Protein AF-A0A354JVR5-F1 (afdb_monomer)

Radius of gyration: 15.22 Å; Cα contacts (8 Å, |Δi|>4): 172; chains: 1; bounding box: 40×37×37 Å

pLDDT: mean 89.62, std 8.18, range [59.44, 98.56]

Secondary structure (DSSP, 8-state):
-PPPHHHHHHHHHHHHHT-HHHHHHHHS-TT--HHHHHHHHHHHHHHHHHHHHTT---HHHHHHHHHHHHHHHT--HHHHHHHHHHHHHHHHHHTT---HHHHHHSPP---HHHHHHTT-TT--GGG--HHHHHHHHHHHHTTSSSGGGTTHHHHHHHHHHTT--

Mean predicted aligned error: 4.56 Å

Structure (mmCIF, N/CA/C/O backbone):
data_AF-A0A354JVR5-F1
#
_entry.id   AF-A0A354JVR5-F1
#
loop_
_atom_site.group_PDB
_atom_site.id
_atom_site.type_symbol
_atom_site.label_atom_id
_atom_site.label_alt_id
_atom_site.label_comp_id
_atom_site.label_asym_id
_atom_site.label_entity_id
_atom_site.label_seq_id
_atom_site.pdbx_PDB_ins_code
_atom_site.Cartn_x
_atom_site.Cartn_y
_atom_site.Cartn_z
_atom_site.occupancy
_atom_site.B_iso_or_equiv
_atom_site.auth_seq_id
_atom_site.auth_comp_id
_atom_site.auth_asym_id
_atom_site.auth_atom_id
_atom_site.pdbx_PDB_model_num
ATOM 1 N N . MET A 1 1 ? -0.423 11.308 15.524 1.00 59.44 1 MET A N 1
ATOM 2 C CA . MET A 1 1 ? 0.012 10.229 16.427 1.00 59.44 1 MET A CA 1
ATOM 3 C C . MET A 1 1 ? 1.184 9.514 15.774 1.00 59.44 1 MET A C 1
ATOM 5 O O . MET A 1 1 ? 1.149 9.302 14.570 1.00 59.44 1 MET A O 1
ATOM 9 N N . THR A 1 2 ? 2.240 9.219 16.529 1.00 78.50 2 THR A N 1
ATOM 10 C CA . THR A 1 2 ? 3.407 8.468 16.035 1.00 78.50 2 THR A CA 1
ATOM 11 C C . THR A 1 2 ? 3.177 6.985 16.300 1.00 78.50 2 THR A C 1
ATOM 13 O O . THR A 1 2 ? 2.713 6.646 17.388 1.00 78.50 2 THR A O 1
ATOM 16 N N . LEU A 1 3 ? 3.512 6.102 15.353 1.00 84.75 3 LEU A N 1
ATOM 17 C CA . LEU A 1 3 ? 3.427 4.656 15.584 1.00 84.75 3 LEU A CA 1
ATOM 18 C C . LEU A 1 3 ? 4.299 4.262 16.784 1.00 84.75 3 LEU A C 1
ATOM 20 O O . LEU A 1 3 ? 5.463 4.670 16.888 1.00 84.75 3 LEU A O 1
ATOM 24 N N . THR A 1 4 ? 3.751 3.432 17.668 1.00 90.00 4 THR A N 1
ATOM 25 C CA . THR A 1 4 ? 4.500 2.841 18.783 1.00 90.00 4 THR A CA 1
ATOM 26 C C . THR A 1 4 ? 5.615 1.928 18.268 1.00 90.00 4 THR A C 1
ATOM 28 O O . THR A 1 4 ? 5.583 1.452 17.130 1.00 90.00 4 THR A O 1
ATOM 31 N N . ILE A 1 5 ? 6.605 1.632 19.115 1.00 89.75 5 ILE A N 1
ATOM 32 C CA . ILE A 1 5 ? 7.691 0.711 18.748 1.00 89.75 5 ILE A CA 1
ATOM 33 C C . ILE A 1 5 ? 7.160 -0.680 18.372 1.00 89.75 5 ILE A C 1
ATOM 35 O O . ILE A 1 5 ? 7.620 -1.265 17.397 1.00 89.75 5 ILE A O 1
ATOM 39 N N . HIS A 1 6 ? 6.132 -1.166 19.072 1.00 91.75 6 HIS A N 1
ATOM 40 C CA . HIS A 1 6 ? 5.501 -2.456 18.796 1.00 91.75 6 HIS A CA 1
ATOM 41 C C . HIS A 1 6 ? 4.792 -2.461 17.438 1.00 91.75 6 HIS A C 1
ATOM 43 O O . HIS A 1 6 ? 5.009 -3.376 16.647 1.00 91.75 6 HIS A O 1
ATOM 49 N N . GLN A 1 7 ? 4.027 -1.410 17.117 1.00 88.69 7 GLN A N 1
ATOM 50 C CA . GLN A 1 7 ? 3.403 -1.270 15.796 1.00 88.69 7 GLN A CA 1
ATOM 51 C C . GLN A 1 7 ? 4.456 -1.222 14.685 1.00 88.69 7 GLN A C 1
ATOM 53 O O . GLN A 1 7 ? 4.323 -1.916 13.681 1.00 88.69 7 GLN A O 1
ATOM 58 N N . LYS A 1 8 ? 5.547 -0.468 14.881 1.00 90.12 8 LYS A N 1
ATOM 59 C CA . LYS A 1 8 ? 6.654 -0.422 13.915 1.00 90.12 8 LYS A CA 1
ATOM 60 C C . LYS A 1 8 ? 7.291 -1.793 13.705 1.00 90.12 8 LYS A C 1
ATOM 62 O O . LYS A 1 8 ? 7.576 -2.146 12.565 1.00 90.12 8 LYS A O 1
ATOM 67 N N . SER A 1 9 ? 7.489 -2.564 14.772 1.00 90.25 9 SER A N 1
ATOM 68 C CA . SER A 1 9 ? 8.021 -3.926 14.689 1.00 90.25 9 SER A CA 1
ATOM 69 C C . SER A 1 9 ? 7.089 -4.857 13.913 1.00 90.25 9 SER A C 1
ATOM 71 O O . SER A 1 9 ? 7.549 -5.534 12.996 1.00 90.25 9 SER A O 1
ATOM 73 N N . VAL A 1 10 ? 5.782 -4.841 14.202 1.00 91.12 10 VAL A N 1
ATOM 74 C CA . VAL A 1 10 ? 4.781 -5.638 13.467 1.00 91.12 10 VAL A CA 1
ATOM 75 C C . VAL A 1 10 ? 4.759 -5.250 11.990 1.00 91.12 10 VAL A C 1
ATOM 77 O O . VAL A 1 10 ? 4.869 -6.109 11.116 1.00 91.12 10 VAL A O 1
ATOM 80 N N . TYR A 1 11 ? 4.709 -3.954 11.686 1.00 92.62 11 TYR A N 1
ATOM 81 C CA . TYR A 1 11 ? 4.739 -3.485 10.303 1.00 92.62 11 TYR A CA 1
ATOM 82 C C . TYR A 1 11 ? 6.039 -3.835 9.597 1.00 92.62 11 TYR A C 1
ATOM 84 O O . TYR A 1 11 ? 6.014 -4.108 8.405 1.00 92.62 11 TYR A O 1
ATOM 92 N N . LEU A 1 12 ? 7.178 -3.846 10.293 1.00 90.44 12 LEU A N 1
ATOM 93 C CA . LEU A 1 12 ? 8.452 -4.246 9.703 1.00 90.44 12 LEU A CA 1
ATOM 94 C C . LEU A 1 12 ? 8.456 -5.734 9.341 1.00 90.44 12 LEU A C 1
ATOM 96 O O . LEU A 1 12 ? 8.990 -6.091 8.291 1.00 90.44 12 LEU A O 1
ATOM 100 N N . ILE A 1 13 ? 7.847 -6.584 10.173 1.00 88.88 13 ILE A N 1
ATOM 101 C CA . ILE A 1 13 ? 7.663 -8.012 9.886 1.00 88.88 13 ILE A CA 1
ATOM 102 C C . ILE A 1 13 ? 6.802 -8.179 8.628 1.00 88.88 13 ILE A C 1
ATOM 104 O O . ILE A 1 13 ? 7.262 -8.794 7.665 1.00 88.88 13 ILE A O 1
ATOM 108 N N . ILE A 1 14 ? 5.625 -7.544 8.587 1.00 89.00 14 ILE A N 1
ATOM 109 C CA . ILE A 1 14 ? 4.718 -7.560 7.424 1.00 89.00 14 ILE A CA 1
ATOM 110 C C . ILE A 1 14 ? 5.440 -7.044 6.174 1.00 89.00 14 ILE A C 1
ATOM 112 O O . ILE A 1 14 ? 5.460 -7.692 5.131 1.00 89.00 14 ILE A O 1
ATOM 116 N N . PHE A 1 15 ? 6.102 -5.892 6.287 1.00 87.81 15 PHE A N 1
ATOM 117 C CA . PHE A 1 15 ? 6.851 -5.270 5.203 1.00 87.81 15 PHE A CA 1
ATOM 118 C C . PHE A 1 15 ? 7.913 -6.213 4.628 1.00 87.81 15 PHE A C 1
ATOM 120 O O . PHE A 1 15 ? 8.035 -6.331 3.408 1.00 87.81 15 PHE A O 1
ATOM 127 N N . ASN A 1 16 ? 8.677 -6.899 5.482 1.00 85.19 16 ASN A N 1
ATOM 128 C CA . ASN A 1 16 ? 9.684 -7.859 5.038 1.00 85.19 16 ASN A CA 1
ATOM 129 C C . ASN A 1 16 ? 9.042 -9.089 4.370 1.00 85.19 16 ASN A C 1
ATOM 131 O O . ASN A 1 16 ? 9.571 -9.555 3.358 1.00 85.19 16 ASN A O 1
ATOM 135 N N . ALA A 1 17 ? 7.893 -9.557 4.873 1.00 81.06 17 ALA A N 1
ATOM 136 C CA . ALA A 1 17 ? 7.134 -10.661 4.284 1.00 81.06 17 ALA A CA 1
ATOM 137 C C . ALA A 1 17 ? 6.616 -10.338 2.870 1.00 81.06 17 ALA A C 1
ATOM 139 O O . ALA A 1 17 ? 6.583 -11.218 2.018 1.00 81.06 17 ALA A O 1
ATOM 140 N N . THR A 1 18 ? 6.336 -9.065 2.548 1.00 77.19 18 THR A N 1
ATOM 141 C CA . THR A 1 18 ? 5.918 -8.672 1.182 1.00 77.19 18 THR A CA 1
ATOM 142 C C . THR A 1 18 ? 6.978 -8.906 0.094 1.00 77.19 18 THR A C 1
ATOM 144 O O . THR A 1 18 ? 6.683 -8.753 -1.095 1.00 77.19 18 THR A O 1
ATOM 147 N N . MET A 1 19 ? 8.231 -9.196 0.479 1.00 74.06 19 MET A N 1
ATOM 148 C CA . MET A 1 19 ? 9.403 -9.372 -0.394 1.00 74.06 19 MET A CA 1
ATOM 149 C C . MET A 1 19 ? 9.713 -8.188 -1.331 1.00 74.06 19 MET A C 1
ATOM 151 O O . MET A 1 19 ? 10.616 -8.281 -2.172 1.00 74.06 19 MET A O 1
ATOM 155 N N . ILE A 1 20 ? 9.042 -7.039 -1.169 1.00 76.75 20 ILE A N 1
ATOM 156 C CA . ILE A 1 20 ? 9.159 -5.894 -2.082 1.00 76.75 20 ILE A CA 1
ATOM 157 C C . ILE A 1 20 ? 10.583 -5.332 -2.136 1.00 76.75 20 ILE A C 1
ATOM 159 O O . ILE A 1 20 ? 11.028 -4.842 -3.173 1.00 76.75 20 ILE A O 1
ATOM 163 N N . LEU A 1 21 ? 11.343 -5.485 -1.050 1.00 77.44 21 LEU A N 1
ATOM 164 C CA . LEU A 1 21 ? 12.731 -5.045 -0.947 1.00 77.44 21 LEU A CA 1
ATOM 165 C C . LEU A 1 21 ? 13.657 -5.677 -1.984 1.00 77.44 21 LEU A C 1
ATOM 167 O O . LEU A 1 21 ? 14.570 -5.003 -2.453 1.00 77.44 21 LEU A O 1
ATOM 171 N N . ARG A 1 22 ? 13.424 -6.938 -2.371 1.00 75.06 22 ARG A N 1
ATOM 172 C CA . ARG A 1 22 ? 14.237 -7.601 -3.405 1.00 75.06 22 ARG A CA 1
ATOM 173 C C . ARG A 1 22 ? 14.037 -6.953 -4.774 1.00 75.06 22 ARG A C 1
ATOM 175 O O . ARG A 1 22 ? 14.971 -6.888 -5.565 1.00 75.06 22 ARG A O 1
ATOM 182 N N . SER A 1 23 ? 12.820 -6.486 -5.042 1.00 76.88 23 SER A N 1
ATOM 183 C CA . SER A 1 23 ? 12.449 -5.814 -6.289 1.00 76.88 23 SER A CA 1
ATOM 184 C C . SER A 1 23 ? 12.909 -4.355 -6.289 1.00 76.88 23 SER A C 1
ATOM 186 O O . SER A 1 23 ? 13.546 -3.895 -7.231 1.00 76.88 23 SER A O 1
ATOM 188 N N . VAL A 1 24 ? 12.649 -3.638 -5.197 1.00 79.00 24 VAL A N 1
ATOM 189 C CA . VAL A 1 24 ? 13.014 -2.228 -5.041 1.00 79.00 24 VAL A CA 1
ATOM 190 C C . VAL A 1 24 ? 14.531 -2.048 -4.973 1.00 79.00 24 VAL A C 1
ATOM 192 O O . VAL A 1 24 ? 15.060 -1.175 -5.648 1.00 79.00 24 VAL A O 1
ATOM 195 N N . GLY A 1 25 ? 15.254 -2.901 -4.242 1.00 76.44 25 GLY A N 1
ATOM 196 C CA . GLY A 1 25 ? 16.710 -2.802 -4.104 1.00 76.44 25 GLY A CA 1
ATOM 197 C C . GLY A 1 25 ? 17.480 -2.888 -5.427 1.00 76.44 25 GLY A C 1
ATOM 198 O O . GLY A 1 25 ? 18.558 -2.318 -5.522 1.00 76.44 25 GLY A O 1
ATOM 199 N N . LYS A 1 26 ? 16.916 -3.534 -6.457 1.00 77.62 26 LYS A N 1
ATOM 200 C CA . LYS A 1 26 ? 17.507 -3.601 -7.806 1.00 77.62 26 LYS A CA 1
ATOM 201 C C . LYS A 1 26 ? 17.276 -2.340 -8.645 1.00 77.62 26 LYS A C 1
ATOM 203 O O . LYS A 1 26 ? 18.019 -2.109 -9.590 1.00 77.62 26 LYS A O 1
ATOM 208 N N . ASN A 1 27 ? 16.247 -1.557 -8.314 1.00 77.00 27 ASN A N 1
ATOM 209 C CA . ASN A 1 27 ? 15.748 -0.453 -9.142 1.00 77.00 27 ASN A CA 1
ATOM 210 C C . ASN A 1 27 ? 15.878 0.922 -8.471 1.00 77.00 27 ASN A C 1
ATOM 212 O O . ASN A 1 27 ? 15.537 1.931 -9.082 1.00 77.00 27 ASN A O 1
ATOM 216 N N . ILE A 1 28 ? 16.308 0.979 -7.208 1.00 80.44 28 ILE A N 1
ATOM 217 C CA . ILE A 1 28 ? 16.554 2.242 -6.514 1.00 80.44 28 ILE A CA 1
ATOM 218 C C . ILE A 1 28 ? 17.656 3.020 -7.253 1.00 80.44 28 ILE A C 1
ATOM 220 O O . ILE A 1 28 ? 18.679 2.456 -7.640 1.00 80.44 28 ILE A O 1
ATOM 224 N N . LYS A 1 29 ? 17.452 4.334 -7.425 1.00 76.75 29 LYS A N 1
ATOM 225 C CA . LYS A 1 29 ? 18.481 5.243 -7.954 1.00 76.75 29 LYS A CA 1
ATOM 226 C C . LYS A 1 29 ? 19.768 5.173 -7.119 1.00 76.75 29 LYS A C 1
ATOM 228 O O . LYS A 1 29 ? 19.702 5.098 -5.896 1.00 76.75 29 LYS A O 1
ATOM 233 N N . ALA A 1 30 ? 20.923 5.255 -7.781 1.00 70.50 30 ALA A N 1
ATOM 234 C CA . ALA A 1 30 ? 22.247 5.045 -7.181 1.00 70.50 30 ALA A CA 1
ATOM 235 C C . ALA A 1 30 ? 22.569 5.938 -5.960 1.00 70.50 30 ALA A C 1
ATOM 237 O O . ALA A 1 30 ? 23.417 5.579 -5.151 1.00 70.50 30 ALA A O 1
ATOM 238 N N . ASP A 1 31 ? 21.886 7.077 -5.807 1.00 79.06 31 ASP A N 1
ATOM 239 C CA . ASP A 1 31 ? 22.041 8.029 -4.700 1.00 79.06 31 ASP A CA 1
ATOM 240 C C . ASP A 1 31 ? 21.227 7.677 -3.440 1.00 79.06 31 ASP A C 1
ATOM 242 O O . ASP A 1 31 ? 21.288 8.395 -2.442 1.00 79.06 31 ASP A O 1
ATOM 246 N N . LYS A 1 32 ? 20.425 6.609 -3.466 1.00 85.00 32 LYS A N 1
ATOM 247 C CA . LYS A 1 32 ? 19.487 6.260 -2.390 1.00 85.00 32 LYS A CA 1
ATOM 248 C C . LYS A 1 32 ? 19.747 4.856 -1.877 1.00 85.00 32 LYS A C 1
ATOM 250 O O . LYS A 1 32 ? 20.115 3.955 -2.623 1.00 85.00 32 LYS A O 1
ATOM 255 N N . SER A 1 33 ? 19.471 4.640 -0.595 1.00 87.56 33 SER A N 1
ATOM 256 C CA . SER A 1 33 ? 19.572 3.315 0.009 1.00 87.56 33 SER A CA 1
ATOM 257 C C . SER A 1 33 ? 18.204 2.669 0.241 1.00 87.56 33 SER A C 1
ATOM 259 O O . SER A 1 33 ? 17.172 3.328 0.400 1.00 87.56 33 SER A O 1
ATOM 261 N N . VAL A 1 34 ? 18.203 1.339 0.365 1.00 87.25 34 VAL A N 1
ATOM 262 C CA . VAL A 1 34 ? 17.041 0.579 0.856 1.00 87.25 34 VAL A CA 1
ATOM 263 C C . VAL A 1 34 ? 16.619 1.050 2.256 1.00 87.25 34 VAL A C 1
ATOM 265 O O . VAL A 1 34 ? 15.431 1.046 2.579 1.00 87.25 34 VAL A O 1
ATOM 268 N N . LYS A 1 35 ? 17.573 1.486 3.089 1.00 90.12 35 LYS A N 1
ATOM 269 C CA . LYS A 1 35 ? 17.288 2.062 4.409 1.00 90.12 35 LYS A CA 1
ATOM 270 C C . LYS A 1 35 ? 16.459 3.342 4.275 1.00 90.12 35 LYS A C 1
ATOM 272 O O . LYS A 1 35 ? 15.453 3.472 4.967 1.00 90.12 35 LYS A O 1
ATOM 277 N N . ASP A 1 36 ? 16.817 4.235 3.355 1.00 92.19 36 ASP A N 1
ATOM 278 C CA . ASP A 1 36 ? 16.072 5.479 3.118 1.00 92.19 36 ASP A CA 1
ATOM 279 C C . ASP A 1 36 ? 14.663 5.205 2.599 1.00 92.19 36 ASP A C 1
ATOM 281 O O . ASP A 1 36 ? 13.710 5.877 3.005 1.00 92.19 36 ASP A O 1
ATOM 285 N N . PHE A 1 37 ? 14.520 4.186 1.746 1.00 91.94 37 PHE A N 1
ATOM 286 C CA . PHE A 1 37 ? 13.217 3.712 1.290 1.00 91.94 37 PHE A CA 1
ATOM 287 C C . PHE A 1 37 ? 12.346 3.263 2.461 1.00 91.94 37 PHE A C 1
ATOM 289 O O . PHE A 1 37 ? 11.244 3.782 2.623 1.00 91.94 37 PHE A O 1
ATOM 296 N N . LYS A 1 38 ? 12.861 2.387 3.337 1.00 91.81 38 LYS A N 1
ATOM 297 C CA . LYS A 1 38 ? 12.143 1.951 4.547 1.00 91.81 38 LYS A CA 1
ATOM 298 C C . LYS A 1 38 ? 11.738 3.137 5.416 1.00 91.81 38 LYS A C 1
ATOM 300 O O . LYS A 1 38 ? 10.573 3.259 5.774 1.00 91.81 38 LYS A O 1
ATOM 305 N N . VAL A 1 39 ? 12.671 4.041 5.715 1.00 93.50 39 VAL A N 1
ATOM 306 C CA . VAL A 1 39 ? 12.389 5.224 6.543 1.00 93.50 39 VAL A CA 1
ATOM 307 C C . VAL A 1 39 ? 11.276 6.072 5.929 1.00 93.50 39 VAL A C 1
ATOM 309 O O 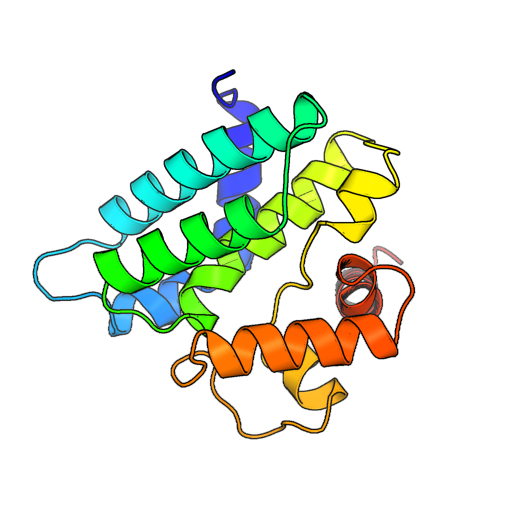. VAL A 1 39 ? 10.385 6.521 6.647 1.00 93.50 39 VAL A O 1
ATOM 312 N N . LYS A 1 40 ? 11.291 6.294 4.610 1.00 95.56 40 LYS A N 1
ATOM 313 C CA . LYS A 1 40 ? 10.241 7.074 3.948 1.00 95.56 40 LYS A CA 1
ATOM 314 C C . LYS A 1 40 ? 8.903 6.336 3.929 1.00 95.56 40 LYS A C 1
ATOM 316 O O . LYS A 1 40 ? 7.904 6.973 4.230 1.00 95.56 40 LYS A O 1
ATOM 321 N N . VAL A 1 41 ? 8.880 5.032 3.644 1.00 94.75 41 VAL A N 1
ATOM 322 C CA . VAL A 1 41 ? 7.655 4.217 3.711 1.00 94.75 41 VAL A CA 1
ATOM 323 C C . VAL A 1 41 ? 7.021 4.319 5.096 1.00 94.75 41 VAL A C 1
ATOM 325 O O . VAL A 1 41 ? 5.842 4.627 5.199 1.00 94.75 41 VAL A O 1
ATOM 328 N N . PHE A 1 42 ? 7.800 4.150 6.166 1.00 95.19 42 PHE A N 1
ATOM 329 C CA . PHE A 1 42 ? 7.274 4.235 7.531 1.00 95.19 42 PHE A CA 1
ATOM 330 C C . PHE A 1 42 ? 6.751 5.629 7.887 1.00 95.19 42 PHE A C 1
ATOM 332 O O . PHE A 1 42 ? 5.743 5.728 8.574 1.00 95.19 42 PHE A O 1
ATOM 339 N N . LYS A 1 43 ? 7.376 6.701 7.384 1.00 96.19 43 LYS A N 1
ATOM 340 C CA . LYS A 1 43 ? 6.850 8.068 7.547 1.00 96.19 43 LYS A CA 1
ATOM 341 C C . LYS A 1 43 ? 5.509 8.267 6.835 1.00 96.19 43 LYS A C 1
ATOM 343 O O . LYS A 1 43 ? 4.622 8.907 7.388 1.00 96.19 43 LYS A O 1
ATOM 348 N N . GLU A 1 44 ? 5.359 7.733 5.621 1.00 97.31 44 GLU A N 1
ATOM 349 C CA . GLU A 1 44 ? 4.071 7.767 4.914 1.00 97.31 44 GLU A CA 1
ATOM 350 C C . GLU A 1 44 ? 3.010 6.963 5.669 1.00 97.31 44 GLU A C 1
ATOM 352 O O . GLU A 1 44 ? 1.904 7.451 5.875 1.00 97.31 44 GLU A O 1
ATOM 357 N N . LEU A 1 45 ? 3.363 5.770 6.152 1.00 96.38 45 LEU A N 1
ATOM 358 C CA . LEU A 1 45 ? 2.456 4.922 6.921 1.00 96.38 45 LEU A CA 1
ATOM 359 C C . LEU A 1 45 ? 2.017 5.581 8.225 1.00 96.38 45 LEU A C 1
ATOM 361 O O . LEU A 1 45 ? 0.828 5.583 8.487 1.00 96.38 45 LEU A O 1
ATOM 365 N N . GLU A 1 46 ? 2.918 6.203 8.992 1.00 95.75 46 GLU A N 1
ATOM 366 C CA . GLU A 1 46 ? 2.550 6.961 10.202 1.00 95.75 46 GLU A CA 1
ATOM 367 C C . GLU A 1 46 ? 1.481 8.025 9.912 1.00 95.75 46 GLU A C 1
ATOM 369 O O . GLU A 1 46 ? 0.528 8.185 10.674 1.00 95.75 46 GLU A O 1
ATOM 374 N N . ASN A 1 47 ? 1.618 8.745 8.796 1.00 96.81 47 ASN A N 1
ATOM 375 C CA . ASN A 1 47 ? 0.637 9.741 8.379 1.00 96.81 47 ASN A CA 1
ATOM 376 C C . ASN A 1 47 ? -0.695 9.092 7.971 1.00 96.81 47 ASN A C 1
ATOM 378 O O . ASN A 1 47 ? -1.756 9.539 8.404 1.00 96.81 47 ASN A O 1
ATOM 382 N N . LEU A 1 48 ?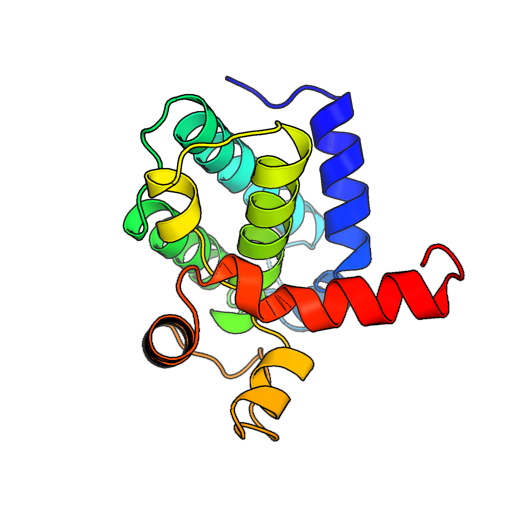 -0.649 8.039 7.152 1.00 97.69 48 LEU A N 1
ATOM 383 C CA . LEU A 1 48 ? -1.841 7.365 6.636 1.00 97.69 48 LEU A CA 1
ATOM 384 C C . LEU A 1 48 ? -2.615 6.633 7.736 1.00 97.69 48 LEU A C 1
ATOM 386 O O . LEU A 1 48 ? -3.833 6.771 7.803 1.00 97.69 48 LEU A O 1
ATOM 390 N N . THR A 1 49 ? -1.939 5.916 8.635 1.00 96.19 49 THR A N 1
ATOM 391 C CA . THR A 1 49 ? -2.590 5.217 9.751 1.00 96.19 49 THR A CA 1
ATOM 392 C C . THR A 1 49 ? -3.178 6.210 10.739 1.00 96.19 49 THR A C 1
ATOM 394 O O . THR A 1 49 ? -4.312 6.037 11.152 1.00 96.19 49 THR A O 1
ATOM 397 N N . ASN A 1 50 ? -2.499 7.327 11.028 1.00 95.12 50 ASN A N 1
ATOM 398 C CA . ASN A 1 50 ? -3.088 8.379 11.856 1.00 95.12 50 ASN A CA 1
ATOM 399 C C . ASN A 1 50 ? -4.364 8.971 11.230 1.00 95.12 50 ASN A C 1
ATOM 401 O O . ASN A 1 50 ? -5.313 9.296 11.942 1.00 95.12 50 ASN A O 1
ATOM 405 N N . LYS A 1 51 ? -4.403 9.139 9.903 1.00 96.31 51 LYS A N 1
ATOM 406 C CA . LYS A 1 51 ? -5.625 9.568 9.209 1.00 96.31 51 LYS A CA 1
ATOM 407 C C . LYS A 1 51 ? -6.704 8.490 9.246 1.00 96.31 51 LYS A C 1
ATOM 409 O O . LYS A 1 51 ? -7.864 8.834 9.431 1.00 96.31 51 LYS A O 1
ATOM 414 N N . MET A 1 52 ? -6.327 7.218 9.130 1.00 95.94 52 MET A N 1
ATOM 415 C CA . MET A 1 52 ? -7.248 6.090 9.278 1.00 95.94 52 MET A CA 1
ATOM 416 C C . MET A 1 52 ? -7.884 6.075 10.671 1.00 95.94 52 MET A C 1
ATOM 418 O O . MET A 1 52 ? -9.103 6.082 10.786 1.00 95.94 52 MET A O 1
ATOM 422 N N . ASP A 1 53 ? -7.060 6.158 11.715 1.00 92.88 53 ASP A N 1
ATOM 423 C CA . ASP A 1 53 ? -7.473 6.116 13.123 1.00 92.88 53 ASP A CA 1
ATOM 424 C C . ASP A 1 53 ? -8.343 7.320 13.519 1.00 92.88 53 ASP A C 1
ATOM 426 O O . ASP A 1 53 ? -9.065 7.276 14.510 1.00 92.88 53 ASP A O 1
ATOM 430 N N . THR A 1 54 ? -8.275 8.412 12.752 1.00 93.50 54 THR A N 1
ATOM 431 C CA . THR A 1 54 ? -9.075 9.626 12.971 1.00 93.50 54 THR A CA 1
ATOM 432 C C . THR A 1 54 ? -10.245 9.773 11.996 1.00 93.50 54 THR A C 1
ATOM 434 O O . THR A 1 54 ? -10.882 10.825 11.998 1.00 93.50 54 THR A O 1
ATOM 437 N N . GLY A 1 55 ? -10.526 8.761 11.163 1.00 93.12 55 GLY A N 1
ATOM 438 C CA . GLY A 1 55 ? -11.634 8.775 10.196 1.00 93.12 55 GLY A CA 1
ATOM 439 C C . GLY A 1 55 ? -11.460 9.778 9.046 1.00 93.12 55 GLY A C 1
ATOM 440 O O . GLY A 1 55 ? -12.433 10.223 8.451 1.00 93.12 55 GLY A O 1
ATOM 441 N N . LYS A 1 56 ? -10.222 10.202 8.764 1.00 96.00 56 LYS A N 1
ATOM 442 C CA . LYS A 1 56 ? -9.875 11.257 7.788 1.00 96.00 56 LYS A CA 1
ATOM 443 C C . LYS A 1 56 ? -9.059 10.746 6.602 1.00 96.00 56 LYS A C 1
ATOM 445 O O . LYS A 1 56 ? -8.499 11.549 5.855 1.00 96.00 56 LYS A O 1
ATOM 450 N N . LEU A 1 57 ? -8.893 9.433 6.475 1.00 97.56 57 LEU A N 1
ATOM 451 C CA . LEU A 1 57 ? -8.168 8.848 5.353 1.00 97.56 57 LEU A CA 1
ATOM 452 C C . LEU A 1 57 ? -9.014 8.974 4.085 1.00 97.56 57 LEU A C 1
ATOM 454 O O . LEU A 1 57 ? -10.170 8.575 4.087 1.00 97.56 57 LEU A O 1
ATOM 458 N N . THR A 1 58 ? -8.416 9.483 3.010 1.00 97.94 58 THR A N 1
ATOM 459 C CA . THR A 1 58 ? -9.037 9.527 1.678 1.00 97.94 58 THR A CA 1
ATOM 460 C C . THR A 1 58 ? -8.189 8.781 0.648 1.00 97.94 58 THR A C 1
ATOM 462 O O . THR A 1 58 ? -6.992 8.549 0.858 1.00 97.94 58 THR A O 1
ATOM 465 N N . GLU A 1 59 ? -8.785 8.439 -0.494 1.00 97.56 59 GLU A N 1
ATOM 466 C CA . GLU A 1 59 ? -8.097 7.775 -1.608 1.00 97.56 59 GLU A CA 1
ATOM 467 C C . GLU A 1 59 ? -6.941 8.635 -2.148 1.00 97.56 59 GLU A C 1
ATOM 469 O O . GLU A 1 59 ? -5.838 8.134 -2.382 1.00 97.56 59 GLU A O 1
ATOM 474 N N . GLU A 1 60 ? -7.112 9.959 -2.219 1.00 98.38 60 GLU A N 1
ATOM 475 C CA . GLU A 1 60 ? -6.053 10.881 -2.647 1.00 98.38 60 GLU A CA 1
ATOM 476 C C . GLU A 1 60 ? -4.845 10.833 -1.713 1.00 98.38 60 GLU A C 1
ATOM 478 O O . GLU A 1 60 ? -3.713 11.023 -2.156 1.00 98.38 60 GLU A O 1
ATOM 483 N N . ASN A 1 61 ? -5.053 10.570 -0.418 1.00 98.50 61 ASN A N 1
ATOM 484 C CA . ASN A 1 61 ? -3.944 10.436 0.521 1.00 98.50 61 ASN A CA 1
ATOM 485 C C . ASN A 1 61 ? -3.090 9.212 0.193 1.00 98.50 61 ASN A C 1
ATOM 487 O O . ASN A 1 61 ? -1.865 9.318 0.175 1.00 98.50 61 ASN A O 1
ATOM 491 N N . ILE A 1 62 ? -3.733 8.079 -0.098 1.00 98.56 62 ILE A N 1
ATOM 492 C CA . I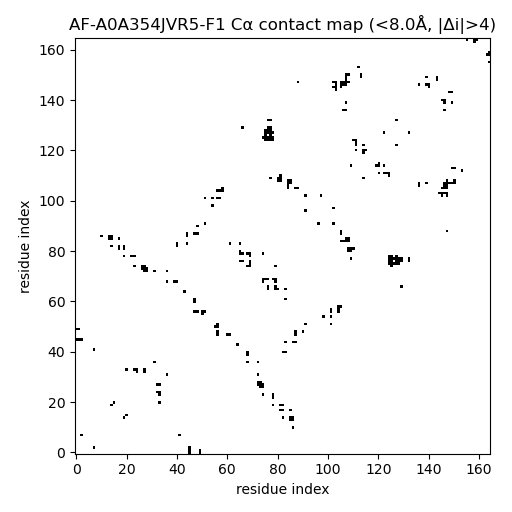LE A 1 62 ? -3.056 6.837 -0.479 1.00 98.56 62 ILE A CA 1
ATOM 493 C C . ILE A 1 62 ? -2.300 7.053 -1.794 1.00 98.56 62 ILE A C 1
ATOM 495 O O . ILE A 1 62 ? -1.094 6.810 -1.861 1.00 98.56 62 ILE A O 1
ATOM 499 N N . ILE A 1 63 ? -2.978 7.586 -2.816 1.00 98.56 63 ILE A N 1
ATOM 500 C CA . ILE A 1 63 ? -2.392 7.850 -4.138 1.00 98.56 63 ILE A CA 1
ATOM 501 C C . ILE A 1 63 ? -1.181 8.780 -4.024 1.00 98.56 63 ILE A C 1
ATOM 503 O O . ILE A 1 63 ? -0.126 8.480 -4.587 1.00 98.56 63 ILE A O 1
ATOM 507 N N . TYR A 1 64 ? -1.302 9.873 -3.267 1.00 98.50 64 TYR A N 1
ATOM 508 C CA . TYR A 1 64 ? -0.214 10.827 -3.058 1.00 98.50 64 TYR A CA 1
ATOM 509 C C . TYR A 1 64 ? 1.001 10.177 -2.388 1.00 98.50 64 TYR A C 1
ATOM 511 O O . TYR A 1 64 ? 2.133 10.389 -2.824 1.00 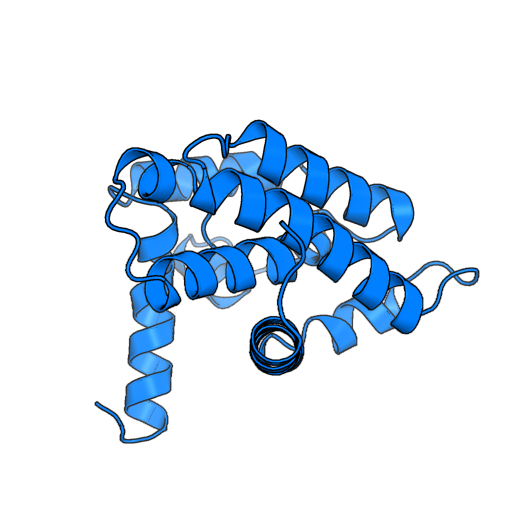98.50 64 TYR A O 1
ATOM 519 N N . SER A 1 65 ? 0.797 9.363 -1.349 1.00 98.50 65 SER A N 1
ATOM 520 C CA . SER A 1 65 ? 1.898 8.675 -0.666 1.00 98.50 65 SER A CA 1
ATOM 521 C C . SER A 1 65 ? 2.621 7.692 -1.591 1.00 98.50 65 SER A C 1
ATOM 523 O O . SER A 1 65 ? 3.855 7.631 -1.588 1.00 98.50 65 SER A O 1
ATOM 525 N N . ILE A 1 66 ? 1.881 6.968 -2.436 1.00 98.44 66 ILE A N 1
ATOM 526 C CA . ILE A 1 66 ? 2.461 6.058 -3.431 1.00 98.44 66 ILE A CA 1
ATOM 527 C C . ILE A 1 66 ? 3.253 6.839 -4.487 1.00 98.44 66 ILE A C 1
ATOM 529 O O . ILE A 1 66 ? 4.394 6.486 -4.791 1.00 98.44 66 ILE A O 1
ATOM 533 N N . GLU A 1 67 ? 2.688 7.927 -5.008 1.00 98.31 67 GLU A N 1
ATOM 534 C CA . GLU A 1 67 ? 3.342 8.806 -5.980 1.00 98.31 67 GLU A CA 1
ATOM 535 C C . GLU A 1 67 ? 4.614 9.442 -5.402 1.00 98.31 67 GLU A C 1
ATOM 537 O O . GLU A 1 67 ? 5.659 9.458 -6.054 1.00 98.31 67 GLU A O 1
ATOM 542 N N . SER A 1 68 ? 4.567 9.886 -4.142 1.00 97.44 68 SER A N 1
ATOM 543 C CA . SER A 1 68 ? 5.718 10.428 -3.414 1.00 97.44 68 SER A CA 1
ATOM 544 C C . SER A 1 68 ? 6.860 9.414 -3.334 1.00 97.44 68 SER A C 1
ATOM 546 O O . SER A 1 68 ? 8.015 9.756 -3.598 1.00 97.44 68 SER A O 1
ATOM 548 N N . LEU A 1 69 ? 6.553 8.152 -3.013 1.00 96.06 69 LEU A N 1
ATOM 549 C CA . LEU A 1 69 ? 7.533 7.065 -2.986 1.00 96.06 69 LEU A CA 1
ATOM 550 C C . LEU A 1 69 ? 8.080 6.754 -4.383 1.00 96.06 69 LEU A C 1
ATOM 552 O O . LEU A 1 69 ? 9.298 6.680 -4.559 1.00 96.06 69 LEU A O 1
ATOM 556 N N . SER A 1 70 ? 7.199 6.607 -5.372 1.00 95.69 70 SER A N 1
ATOM 557 C CA . SER A 1 70 ? 7.569 6.314 -6.759 1.00 95.69 70 SER A CA 1
ATOM 558 C C . SER A 1 70 ? 8.527 7.375 -7.308 1.00 95.69 70 SER A C 1
ATOM 560 O O . SER A 1 70 ? 9.658 7.051 -7.685 1.00 95.69 70 SER A O 1
ATOM 562 N N . ASN A 1 71 ? 8.149 8.652 -7.218 1.00 95.50 71 ASN A N 1
ATOM 563 C CA . ASN A 1 71 ? 8.952 9.773 -7.700 1.00 95.50 71 ASN A CA 1
ATOM 564 C C . ASN A 1 71 ? 10.271 9.900 -6.933 1.00 95.50 71 ASN A C 1
ATOM 566 O O . ASN A 1 71 ? 11.339 10.066 -7.534 1.00 95.50 71 ASN A O 1
ATOM 570 N N . LYS A 1 72 ? 10.225 9.783 -5.597 1.00 94.69 72 LYS A N 1
ATOM 571 C CA . LYS A 1 72 ? 11.418 9.950 -4.764 1.00 94.69 72 LYS A CA 1
ATOM 572 C C . LYS A 1 72 ? 12.460 8.879 -5.039 1.00 94.69 72 LYS A C 1
ATOM 574 O O . LYS A 1 72 ? 13.638 9.221 -5.029 1.00 94.69 72 LYS A O 1
ATOM 579 N N . PHE A 1 73 ? 12.068 7.626 -5.262 1.00 93.69 73 PHE A N 1
ATOM 580 C CA . PHE A 1 73 ? 13.010 6.509 -5.405 1.00 93.69 73 PHE A CA 1
ATOM 581 C C . PHE A 1 73 ? 13.239 6.054 -6.848 1.00 93.69 73 PHE A C 1
ATOM 583 O O . PHE A 1 73 ? 14.131 5.240 -7.073 1.00 93.69 73 PHE A O 1
ATOM 590 N N . GLY A 1 74 ? 12.511 6.615 -7.820 1.00 92.44 74 GLY A N 1
ATOM 591 C CA . GLY A 1 74 ? 12.630 6.231 -9.228 1.00 92.44 74 GLY A CA 1
ATOM 592 C C . GLY A 1 74 ? 12.101 4.827 -9.510 1.00 92.44 74 GLY A C 1
ATOM 593 O O . GLY A 1 74 ? 12.581 4.168 -10.424 1.00 92.44 74 GLY A O 1
ATOM 594 N N . ILE A 1 75 ? 11.146 4.362 -8.706 1.00 93.38 75 ILE A N 1
ATOM 595 C CA . ILE A 1 75 ? 10.514 3.051 -8.856 1.00 93.38 75 ILE A CA 1
ATOM 596 C C . ILE A 1 75 ? 9.119 3.212 -9.449 1.00 93.38 75 ILE A C 1
ATOM 598 O O . ILE A 1 75 ? 8.493 4.261 -9.314 1.00 93.38 75 ILE A O 1
ATOM 602 N N . SER A 1 76 ? 8.615 2.160 -10.082 1.00 95.44 76 SER A N 1
ATOM 603 C CA . SER A 1 76 ? 7.251 2.144 -10.625 1.00 95.44 76 SER A CA 1
ATOM 604 C C . SER A 1 76 ? 6.175 2.341 -9.549 1.00 95.44 76 SER A C 1
ATOM 606 O O . SER A 1 76 ? 6.377 2.023 -8.371 1.00 95.44 76 SER A O 1
ATOM 608 N N . PHE A 1 77 ? 4.992 2.786 -9.975 1.00 97.06 77 PHE A N 1
ATOM 609 C CA . PHE A 1 77 ? 3.829 2.925 -9.098 1.00 97.06 77 PHE A CA 1
ATOM 610 C C . PHE A 1 77 ? 3.415 1.565 -8.510 1.00 97.06 77 PHE A C 1
ATOM 612 O O . PHE A 1 77 ? 3.134 1.456 -7.318 1.00 97.06 77 PHE A O 1
ATOM 619 N N . GLY A 1 78 ? 3.485 0.498 -9.318 1.00 95.00 78 GLY A N 1
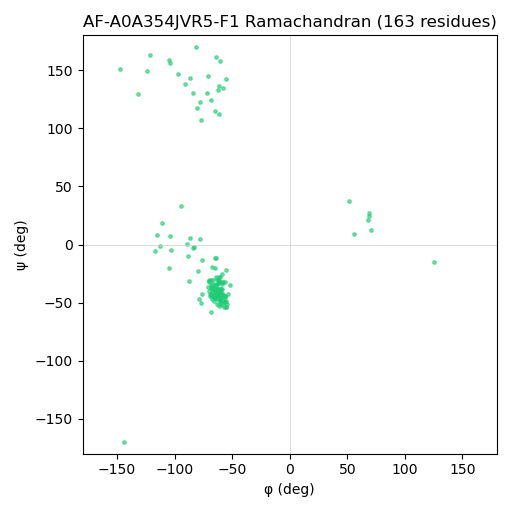ATOM 620 C CA . GLY A 1 78 ? 3.213 -0.876 -8.878 1.00 95.00 78 GLY A CA 1
ATOM 621 C C . GLY A 1 78 ? 4.158 -1.388 -7.788 1.00 95.00 78 GLY A C 1
ATOM 622 O O . GLY A 1 78 ? 3.732 -2.147 -6.918 1.00 95.00 78 GLY A O 1
ATOM 623 N N . GLN A 1 79 ? 5.424 -0.959 -7.788 1.00 93.75 79 GLN A N 1
ATOM 624 C CA . GLN A 1 79 ? 6.356 -1.276 -6.701 1.00 93.75 79 GLN A CA 1
ATOM 625 C C . GLN A 1 79 ? 6.085 -0.438 -5.447 1.00 93.75 79 GLN A C 1
ATOM 627 O O . GLN A 1 79 ? 6.126 -0.968 -4.338 1.00 93.75 79 GLN A O 1
ATOM 632 N N . ALA A 1 80 ? 5.812 0.857 -5.615 1.00 95.75 80 ALA A N 1
ATOM 633 C CA . ALA A 1 80 ? 5.583 1.778 -4.506 1.00 95.75 80 ALA A CA 1
ATOM 634 C C . ALA A 1 80 ? 4.280 1.485 -3.738 1.00 95.75 80 ALA A C 1
ATOM 636 O O . ALA A 1 80 ? 4.254 1.642 -2.519 1.00 95.75 80 ALA A O 1
ATOM 637 N N . GLN A 1 81 ? 3.224 1.023 -4.423 1.00 96.00 81 GLN A N 1
ATOM 638 C CA . GLN A 1 81 ? 1.924 0.751 -3.796 1.00 96.00 81 GLN A CA 1
ATOM 639 C C . GLN A 1 81 ? 1.945 -0.435 -2.833 1.00 96.00 81 GLN A C 1
ATOM 641 O O . GLN A 1 81 ? 1.280 -0.381 -1.803 1.00 96.00 81 GLN A O 1
ATOM 646 N N . LYS A 1 82 ? 2.726 -1.485 -3.131 1.00 93.44 82 LYS A N 1
ATOM 647 C CA . LYS A 1 82 ? 2.662 -2.754 -2.393 1.00 93.44 82 LYS A CA 1
ATOM 648 C C . LYS A 1 82 ? 2.859 -2.571 -0.881 1.00 93.44 82 LYS A C 1
ATOM 650 O O . LYS A 1 82 ? 1.986 -2.993 -0.130 1.00 93.44 82 LYS A O 1
ATOM 655 N N . PRO A 1 83 ? 3.935 -1.923 -0.395 1.00 94.25 83 PRO A N 1
ATOM 656 C CA . PRO A 1 83 ? 4.126 -1.773 1.043 1.00 94.25 83 PRO A CA 1
ATOM 657 C C . PRO A 1 83 ? 3.077 -0.878 1.709 1.00 94.25 83 PRO A C 1
ATOM 659 O O . PRO A 1 83 ? 2.761 -1.108 2.870 1.00 94.25 83 PRO A O 1
ATOM 662 N N . ILE A 1 84 ? 2.534 0.115 0.997 1.00 96.94 84 ILE A N 1
ATOM 663 C CA . ILE A 1 84 ? 1.475 0.979 1.527 1.00 96.94 84 ILE A CA 1
ATOM 664 C C . ILE A 1 84 ? 0.188 0.172 1.695 1.00 96.94 84 ILE A C 1
ATOM 666 O O . ILE A 1 84 ? -0.310 0.039 2.808 1.00 96.94 84 ILE A O 1
ATOM 670 N N . ASN A 1 85 ? -0.306 -0.426 0.612 1.00 96.50 85 ASN A N 1
ATOM 671 C CA . ASN A 1 85 ? -1.598 -1.103 0.599 1.00 96.50 85 ASN A CA 1
ATOM 672 C C . ASN A 1 85 ? -1.623 -2.322 1.526 1.00 96.50 85 ASN A C 1
ATOM 674 O O . ASN A 1 85 ? -2.585 -2.490 2.272 1.00 96.50 85 ASN A O 1
ATOM 678 N N . VAL A 1 86 ? -0.552 -3.130 1.547 1.00 93.81 86 VAL A N 1
ATOM 679 C CA . VAL A 1 86 ? -0.471 -4.288 2.453 1.00 93.81 86 VAL A CA 1
ATOM 680 C C . VAL A 1 86 ? -0.550 -3.842 3.914 1.00 93.81 86 VAL A C 1
ATOM 682 O O . VAL A 1 86 ? -1.330 -4.388 4.688 1.00 93.81 86 VAL A O 1
ATOM 685 N N . ILE A 1 87 ? 0.239 -2.843 4.317 1.00 94.81 87 ILE A N 1
ATOM 686 C CA . ILE A 1 87 ? 0.281 -2.442 5.728 1.00 94.81 87 ILE A CA 1
ATOM 687 C C . ILE A 1 87 ? -1.013 -1.747 6.144 1.00 94.81 87 ILE A C 1
ATOM 689 O O . ILE A 1 87 ? -1.474 -1.978 7.257 1.00 94.81 87 ILE A O 1
ATOM 69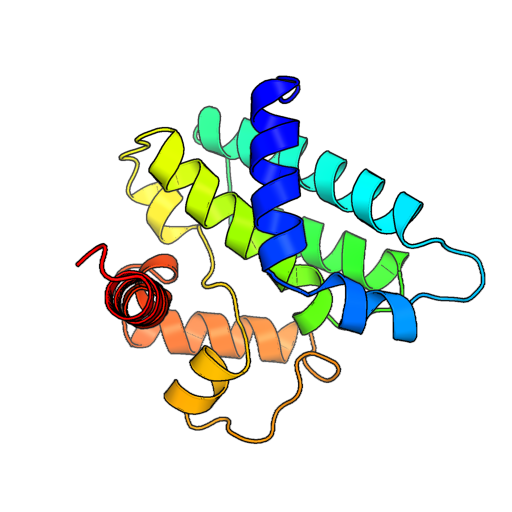3 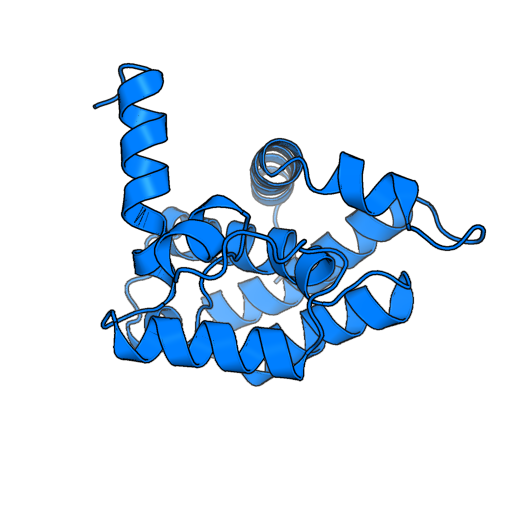N N . LEU A 1 88 ? -1.637 -0.952 5.269 1.00 96.19 88 LEU A N 1
ATOM 694 C CA . LEU A 1 88 ? -2.941 -0.359 5.569 1.00 96.19 88 LEU A CA 1
ATOM 695 C C . LEU A 1 88 ? -4.035 -1.423 5.737 1.00 96.19 88 LEU A C 1
ATOM 697 O O . LEU A 1 88 ? -4.806 -1.320 6.688 1.00 96.19 88 LEU A O 1
ATOM 701 N N . LYS A 1 89 ? -4.062 -2.462 4.885 1.00 94.06 89 LYS A N 1
ATOM 702 C CA . LYS A 1 89 ? -4.965 -3.620 5.027 1.00 94.06 89 LYS A CA 1
ATOM 703 C C . LYS A 1 89 ? -4.805 -4.264 6.405 1.00 94.06 89 LYS A C 1
ATOM 705 O O . LYS A 1 89 ? -5.773 -4.392 7.148 1.00 94.06 89 LYS A O 1
ATOM 710 N N . TYR A 1 90 ? -3.577 -4.618 6.784 1.00 92.75 90 TYR A N 1
ATOM 711 C CA . TYR A 1 90 ? -3.341 -5.245 8.085 1.00 92.75 90 TYR A CA 1
ATOM 712 C C . TYR A 1 90 ? -3.604 -4.303 9.256 1.00 92.75 90 TYR A C 1
ATOM 714 O O . TYR A 1 90 ? -4.121 -4.749 10.271 1.00 92.75 90 TYR A O 1
ATOM 722 N N . HIS A 1 91 ? -3.289 -3.012 9.145 1.00 94.50 91 HIS A N 1
ATOM 723 C CA . HIS A 1 91 ? -3.607 -2.050 10.201 1.00 94.50 91 HIS A CA 1
ATOM 724 C C . HIS A 1 91 ? -5.112 -1.960 10.452 1.00 94.50 91 HIS A C 1
ATOM 726 O O . HIS A 1 91 ? -5.532 -2.027 11.605 1.00 94.50 91 HIS A O 1
ATOM 732 N N . PHE A 1 92 ? -5.916 -1.880 9.388 1.00 94.25 92 PHE A N 1
ATOM 733 C CA . PHE A 1 92 ? -7.375 -1.872 9.476 1.00 94.25 92 PHE A CA 1
ATOM 734 C C . PHE A 1 92 ? -7.902 -3.088 10.254 1.00 94.25 92 PHE A C 1
ATOM 736 O O . PHE A 1 92 ? -8.614 -2.930 11.247 1.00 94.25 92 PHE A O 1
ATOM 743 N N . TYR A 1 93 ? -7.462 -4.296 9.883 1.00 91.00 93 TYR A N 1
ATOM 744 C CA . TYR A 1 93 ? -7.893 -5.522 10.560 1.00 91.00 93 TYR A CA 1
ATOM 745 C C . TYR A 1 93 ? -7.339 -5.663 11.988 1.00 91.00 93 TYR A C 1
ATOM 747 O O . TYR A 1 93 ? -8.068 -6.058 12.897 1.00 91.00 93 TYR A O 1
ATOM 755 N N . LEU A 1 94 ? -6.074 -5.305 12.230 1.00 89.88 94 LEU A N 1
ATOM 756 C CA . LEU A 1 94 ? -5.440 -5.430 13.551 1.00 89.88 94 LEU A CA 1
ATOM 757 C C . LEU A 1 94 ? -5.994 -4.436 14.574 1.00 89.88 94 LEU A C 1
ATOM 759 O O . LEU A 1 94 ? -6.027 -4.739 15.766 1.00 89.88 94 LEU A O 1
ATOM 763 N N . THR A 1 95 ? -6.438 -3.260 14.129 1.00 88.25 95 THR A N 1
ATOM 764 C CA . THR A 1 95 ? -7.079 -2.267 15.004 1.00 88.25 95 THR A CA 1
ATOM 765 C C . THR A 1 95 ? -8.561 -2.533 15.236 1.00 88.25 95 THR A C 1
ATOM 767 O O . THR A 1 95 ? -9.179 -1.810 16.015 1.00 88.25 95 THR A O 1
ATOM 770 N N . LYS A 1 96 ? -9.124 -3.583 14.615 1.00 80.94 96 LYS A N 1
ATOM 771 C CA . LYS A 1 96 ? -10.563 -3.890 14.634 1.00 80.94 96 LYS A CA 1
ATOM 772 C C . LYS A 1 96 ? -11.405 -2.681 14.223 1.00 80.94 96 LYS A C 1
ATOM 774 O O . LYS A 1 96 ? -12.458 -2.416 14.805 1.00 80.94 96 LYS A O 1
ATOM 779 N N . ASN A 1 97 ? -10.901 -1.918 13.258 1.00 77.00 97 ASN A N 1
ATOM 780 C CA . ASN A 1 97 ? -11.642 -0.807 12.701 1.00 77.00 97 ASN A CA 1
ATOM 781 C C . ASN A 1 97 ? -12.829 -1.377 11.905 1.00 77.00 97 ASN A C 1
ATOM 783 O O . ASN A 1 97 ? -12.638 -2.218 11.033 1.00 77.00 97 ASN A O 1
ATOM 787 N N . ASN A 1 98 ? -14.045 -0.943 12.236 1.00 83.19 98 ASN A N 1
ATOM 788 C CA . ASN A 1 98 ? -15.286 -1.377 11.583 1.00 83.19 98 ASN A CA 1
ATOM 789 C C . ASN A 1 98 ? -15.918 -0.247 10.752 1.00 83.19 98 ASN A C 1
ATOM 791 O O . ASN A 1 98 ? -17.113 -0.270 10.477 1.00 83.19 98 ASN A O 1
ATOM 795 N N . ASP A 1 99 ? -15.141 0.780 10.407 1.00 91.38 99 ASP A N 1
ATOM 796 C CA . ASP A 1 99 ? -15.601 1.892 9.584 1.00 91.38 99 ASP A CA 1
ATOM 797 C C . ASP A 1 99 ? -15.661 1.477 8.102 1.00 91.38 99 ASP A C 1
ATOM 799 O O . ASP A 1 99 ? -14.637 1.336 7.424 1.00 91.38 99 ASP A O 1
ATOM 803 N N . ASP A 1 100 ? -16.881 1.303 7.590 1.00 91.94 100 ASP A N 1
ATOM 804 C CA . ASP A 1 100 ? -17.148 0.947 6.193 1.00 91.94 100 ASP A CA 1
ATOM 805 C C . ASP A 1 100 ? -16.636 1.992 5.194 1.00 91.94 100 ASP A C 1
ATOM 807 O O . ASP A 1 100 ? -16.251 1.646 4.073 1.00 91.94 100 ASP A O 1
ATOM 811 N N . HIS A 1 101 ? -16.614 3.274 5.570 1.00 93.00 101 HIS A N 1
ATOM 812 C CA . HIS A 1 101 ? -16.080 4.330 4.716 1.00 93.00 101 HIS A CA 1
ATOM 813 C C . HIS A 1 101 ? -14.565 4.176 4.556 1.00 93.00 101 HIS A C 1
ATOM 815 O O . HIS A 1 101 ? -14.045 4.229 3.437 1.00 93.00 101 HIS A O 1
ATOM 821 N N . ILE A 1 102 ? -13.859 3.898 5.654 1.00 95.31 102 ILE A N 1
ATOM 822 C CA . ILE A 1 102 ? -12.429 3.577 5.612 1.00 95.31 102 ILE A CA 1
ATOM 823 C C . ILE A 1 102 ? -12.193 2.304 4.801 1.00 95.31 102 ILE A C 1
ATOM 825 O O . ILE A 1 102 ? -11.331 2.295 3.922 1.00 95.31 102 ILE A O 1
ATOM 829 N N . LYS A 1 103 ? -12.987 1.255 5.031 1.00 94.88 103 LYS A N 1
ATOM 830 C CA . LYS A 1 103 ? -12.869 -0.019 4.313 1.00 94.88 103 LYS A CA 1
ATOM 831 C C . LYS A 1 103 ? -12.974 0.157 2.794 1.00 94.88 103 LYS A C 1
ATOM 833 O O . LYS A 1 103 ? -12.143 -0.371 2.058 1.00 94.88 103 LYS A O 1
ATOM 838 N N . LYS A 1 104 ? -13.939 0.958 2.325 1.00 95.06 104 LYS A N 1
ATOM 839 C CA . LYS A 1 104 ? -14.125 1.305 0.899 1.00 95.06 104 LYS A CA 1
ATOM 840 C C . LYS A 1 104 ? -13.005 2.185 0.335 1.00 95.06 104 LYS A C 1
ATOM 842 O O . LYS A 1 104 ? -12.671 2.090 -0.846 1.00 95.06 104 LYS A O 1
ATOM 847 N N . THR A 1 105 ? -12.404 3.021 1.178 1.00 96.75 105 THR A N 1
ATOM 848 C CA . THR A 1 105 ? -11.287 3.896 0.795 1.00 96.75 105 THR A CA 1
ATOM 849 C C . THR A 1 105 ? -10.004 3.111 0.531 1.00 96.75 105 THR A C 1
ATOM 851 O O . THR A 1 105 ? -9.189 3.509 -0.299 1.00 96.75 105 THR A O 1
ATOM 854 N N . LEU A 1 106 ? -9.794 1.995 1.226 1.00 96.94 106 LEU A N 1
ATOM 855 C CA . LEU A 1 106 ? -8.569 1.220 1.100 1.00 96.94 106 LEU A CA 1
ATOM 856 C C . LEU A 1 106 ? -8.461 0.491 -0.246 1.00 96.94 106 LEU A C 1
ATOM 858 O O . LEU A 1 106 ? -9.437 0.021 -0.830 1.00 96.94 106 LEU A O 1
ATOM 862 N N . HIS A 1 107 ? -7.230 0.402 -0.741 1.00 97.19 107 HIS A N 1
ATOM 863 C CA . HIS A 1 107 ? -6.914 -0.193 -2.035 1.00 97.19 107 HIS A CA 1
ATOM 864 C C . HIS A 1 107 ? -6.460 -1.641 -1.874 1.00 97.19 107 HIS A C 1
ATOM 866 O O . HIS A 1 107 ? -5.741 -1.971 -0.928 1.00 97.19 107 HIS A O 1
ATOM 872 N N . CYS A 1 108 ? -6.779 -2.480 -2.860 1.00 95.19 108 CYS A N 1
ATOM 873 C CA . CYS A 1 108 ? -6.218 -3.824 -2.941 1.00 95.19 108 CYS A CA 1
ATOM 874 C C . CYS A 1 108 ? -4.691 -3.733 -3.098 1.00 95.19 108 CYS A C 1
ATOM 876 O O . CYS A 1 108 ? -4.209 -2.969 -3.951 1.00 95.19 108 CYS A O 1
ATOM 878 N N . PRO A 1 109 ? -3.890 -4.492 -2.337 1.00 94.19 109 PRO A N 1
ATOM 879 C CA . PRO A 1 109 ? -2.481 -4.659 -2.651 1.00 94.19 109 PRO A CA 1
ATOM 880 C C . PRO A 1 109 ? -2.340 -5.399 -3.983 1.00 94.19 109 PRO A C 1
ATOM 882 O O . PRO A 1 109 ? -2.728 -6.551 -4.099 1.00 94.19 109 PRO A O 1
ATOM 885 N N . ILE A 1 110 ? -1.798 -4.747 -5.013 1.00 93.38 110 ILE A N 1
ATOM 886 C CA . ILE A 1 110 ? -1.634 -5.411 -6.316 1.00 93.38 110 ILE A CA 1
ATOM 887 C C . ILE A 1 110 ? -0.334 -6.213 -6.317 1.00 93.38 110 ILE A C 1
ATOM 889 O O . ILE A 1 110 ? 0.742 -5.678 -6.030 1.00 93.38 110 ILE A O 1
ATOM 893 N N . ASP A 1 111 ? -0.404 -7.476 -6.717 1.00 89.56 111 ASP A N 1
ATOM 894 C CA . ASP A 1 111 ? 0.765 -8.272 -7.058 1.00 89.56 111 ASP A CA 1
ATOM 895 C C . ASP A 1 111 ? 0.503 -9.241 -8.218 1.00 89.56 111 ASP A C 1
ATOM 897 O O . ASP A 1 111 ? -0.485 -9.115 -8.935 1.00 89.56 111 ASP A O 1
ATOM 901 N N . SER A 1 112 ? 1.435 -10.162 -8.473 1.00 87.81 112 SER A N 1
ATOM 902 C CA . SER A 1 112 ? 1.324 -11.106 -9.587 1.00 87.81 112 SER A CA 1
ATOM 903 C C . SER A 1 112 ? 0.100 -12.016 -9.503 1.00 87.81 112 SER A C 1
ATOM 905 O O . SER A 1 112 ? -0.361 -12.469 -10.547 1.00 87.81 112 SER A O 1
ATOM 907 N N . ILE A 1 113 ? -0.404 -12.301 -8.300 1.00 86.75 113 ILE A N 1
ATOM 908 C CA . ILE A 1 113 ? -1.560 -13.177 -8.098 1.00 86.75 113 ILE A CA 1
ATOM 909 C C . ILE A 1 113 ? -2.827 -12.404 -8.444 1.00 86.75 113 ILE A C 1
ATOM 911 O O . ILE A 1 113 ? -3.555 -12.832 -9.337 1.00 86.75 113 ILE A O 1
ATOM 915 N N . ILE A 1 114 ? -2.986 -11.199 -7.889 1.00 90.19 114 ILE A N 1
ATOM 916 C CA . ILE A 1 114 ? -4.089 -10.293 -8.244 1.00 90.19 114 ILE A CA 1
ATOM 917 C C . ILE A 1 114 ? -4.113 -10.010 -9.751 1.00 90.19 114 ILE A C 1
ATOM 919 O O . ILE A 1 114 ? -5.151 -10.091 -10.402 1.00 90.19 114 ILE A O 1
ATOM 923 N N . LEU A 1 115 ? -2.954 -9.736 -10.359 1.00 91.44 115 LEU A N 1
ATOM 924 C CA . LEU A 1 115 ? -2.871 -9.508 -11.805 1.00 91.44 115 LEU A CA 1
ATOM 925 C C . LEU A 1 115 ? -3.278 -10.743 -12.616 1.00 91.44 115 LEU A C 1
ATOM 927 O O . LEU A 1 115 ? -3.912 -10.595 -13.658 1.00 91.44 115 LEU A O 1
ATOM 931 N N . LYS A 1 116 ? -2.924 -11.951 -12.164 1.00 89.88 116 LYS A N 1
ATOM 932 C CA . LYS A 1 116 ? -3.325 -13.201 -12.821 1.00 89.88 116 LYS A CA 1
ATOM 933 C C . LYS A 1 116 ? -4.839 -13.404 -12.739 1.00 89.88 116 LYS A C 1
ATOM 935 O O . LYS A 1 116 ? -5.442 -13.756 -13.747 1.00 89.88 116 LYS A O 1
ATOM 940 N N . GLU A 1 117 ? -5.440 -13.147 -11.583 1.00 88.38 117 GLU A N 1
ATOM 941 C CA . GLU A 1 117 ? -6.886 -13.265 -11.360 1.00 88.38 117 GLU A CA 1
ATOM 942 C C . GLU A 1 117 ? -7.700 -12.275 -12.210 1.00 88.38 117 GLU A C 1
ATOM 944 O O . GLU A 1 117 ? -8.766 -12.595 -12.740 1.00 88.38 117 GLU A O 1
ATOM 949 N N . LEU A 1 118 ? -7.148 -11.086 -12.446 1.00 90.31 118 LEU A N 1
ATOM 950 C CA . LEU A 1 118 ? -7.722 -10.104 -13.365 1.00 90.31 118 LEU A CA 1
ATOM 951 C C . LEU A 1 118 ? -7.452 -10.419 -14.851 1.00 90.31 118 LEU A C 1
ATOM 953 O O . LEU A 1 118 ? -7.774 -9.607 -15.710 1.00 90.31 118 LEU A O 1
ATOM 957 N N . GLY A 1 119 ? -6.829 -11.554 -15.188 1.00 90.25 119 GLY A N 1
ATOM 958 C CA . GLY A 1 119 ? -6.483 -11.903 -16.574 1.00 90.25 119 GLY A CA 1
ATOM 959 C C . GLY A 1 119 ? -5.349 -11.058 -17.174 1.00 90.25 119 GLY A C 1
ATOM 960 O O . GLY A 1 119 ? -5.090 -11.111 -18.371 1.00 90.25 119 GLY A O 1
ATOM 961 N N . ASN A 1 120 ? -4.630 -10.297 -16.348 1.00 88.25 120 ASN A N 1
ATOM 962 C CA . ASN A 1 120 ? -3.491 -9.459 -16.726 1.00 88.25 120 ASN A CA 1
ATOM 963 C C . ASN A 1 120 ? -2.146 -10.200 -16.528 1.00 88.25 120 ASN A C 1
ATOM 965 O O . ASN A 1 120 ? -1.119 -9.594 -16.190 1.00 88.25 120 ASN A O 1
ATOM 969 N N . SER A 1 121 ? -2.130 -11.525 -16.725 1.00 79.00 121 SER A N 1
ATOM 970 C CA . SER A 1 121 ? -0.931 -12.358 -16.596 1.00 79.00 121 SER A CA 1
ATOM 971 C C . SER A 1 121 ? 0.135 -11.924 -17.609 1.00 79.00 121 SER A C 1
ATOM 973 O O . SER A 1 121 ? -0.051 -12.070 -18.813 1.00 79.00 121 SER A O 1
ATOM 975 N N . GLY A 1 122 ? 1.248 -11.365 -17.130 1.00 80.56 122 GLY A N 1
ATOM 976 C CA . GLY A 1 122 ? 2.337 -10.841 -17.969 1.00 80.56 122 GLY A CA 1
ATOM 977 C C . GLY A 1 122 ? 2.704 -9.386 -17.672 1.00 80.56 122 GLY A C 1
ATOM 978 O O . GLY A 1 122 ? 3.789 -8.929 -18.039 1.00 80.56 122 GLY A O 1
ATOM 979 N N . ILE A 1 123 ? 1.852 -8.662 -16.942 1.00 87.88 123 ILE A N 1
ATOM 980 C CA . ILE A 1 123 ? 2.198 -7.337 -16.425 1.00 87.88 123 ILE A CA 1
ATOM 981 C C . ILE A 1 123 ? 3.104 -7.500 -15.199 1.00 87.88 123 ILE A C 1
ATOM 983 O O . ILE A 1 123 ? 2.746 -8.137 -14.214 1.00 87.88 123 ILE A O 1
ATOM 987 N N . SER A 1 124 ? 4.296 -6.906 -15.250 1.00 89.12 124 SER A N 1
ATOM 988 C CA . SER A 1 124 ? 5.188 -6.812 -14.089 1.00 89.12 124 SER A CA 1
ATOM 989 C C . SER A 1 124 ? 4.847 -5.576 -13.266 1.00 89.12 124 SER A C 1
ATOM 991 O O . SER A 1 124 ? 4.620 -4.507 -13.837 1.00 89.12 124 SER A O 1
ATOM 993 N N . LEU A 1 125 ? 4.935 -5.675 -11.933 1.00 89.94 125 LEU A N 1
ATOM 994 C CA . LEU A 1 125 ? 4.814 -4.520 -11.033 1.00 89.94 125 LEU A CA 1
ATOM 995 C C . LEU A 1 125 ? 5.745 -3.373 -11.433 1.00 89.94 125 LEU A C 1
ATOM 997 O O . LEU A 1 125 ? 5.348 -2.217 -11.340 1.00 89.94 125 LEU A O 1
ATOM 1001 N N . THR A 1 126 ? 6.941 -3.694 -11.945 1.00 91.38 126 THR A N 1
ATOM 1002 C CA . THR A 1 126 ? 7.944 -2.716 -12.401 1.00 91.38 126 THR A CA 1
ATOM 1003 C C . THR A 1 126 ? 7.501 -1.876 -13.602 1.00 91.38 126 THR A C 1
ATOM 1005 O O . THR A 1 126 ? 8.175 -0.907 -13.935 1.00 91.38 126 THR A O 1
ATOM 1008 N N . LYS A 1 127 ? 6.396 -2.241 -14.264 1.00 92.88 127 LYS A N 1
ATOM 1009 C CA . LYS A 1 127 ? 5.860 -1.568 -15.457 1.00 92.88 127 LYS A CA 1
ATOM 1010 C C . LYS A 1 127 ? 4.524 -0.862 -15.207 1.00 92.88 127 LYS A C 1
ATOM 1012 O O . LYS A 1 127 ? 3.981 -0.260 -16.126 1.00 92.88 127 LYS A O 1
ATOM 1017 N N . ILE A 1 128 ? 3.977 -0.937 -13.994 1.00 95.69 128 ILE A N 1
ATOM 1018 C CA . ILE A 1 128 ? 2.682 -0.327 -13.682 1.00 95.69 128 ILE A CA 1
ATOM 1019 C C . ILE A 1 128 ? 2.868 1.173 -13.428 1.00 95.69 128 ILE A C 1
ATOM 1021 O O . ILE A 1 128 ? 3.550 1.577 -12.480 1.00 95.69 128 ILE A O 1
ATOM 1025 N N . THR A 1 129 ? 2.239 1.982 -14.280 1.00 96.94 129 THR A N 1
ATOM 1026 C CA . THR A 1 129 ? 2.103 3.439 -14.138 1.00 96.94 129 THR A CA 1
ATOM 1027 C C . THR A 1 129 ? 0.956 3.795 -13.190 1.00 96.94 129 THR A C 1
ATOM 1029 O O . THR A 1 129 ? 0.157 2.931 -12.825 1.00 96.94 129 THR A O 1
ATOM 1032 N N . LYS A 1 130 ? 0.847 5.075 -12.811 1.00 97.81 130 LYS A N 1
ATOM 1033 C CA . LYS A 1 130 ? -0.277 5.591 -12.014 1.00 97.81 130 LYS A CA 1
ATOM 1034 C C . LYS A 1 130 ? -1.625 5.304 -12.682 1.00 97.81 130 LYS A C 1
ATOM 1036 O O . LYS A 1 130 ? -2.492 4.713 -12.052 1.00 97.81 130 LYS A O 1
ATOM 1041 N N . ASP A 1 131 ? -1.771 5.614 -13.967 1.00 98.00 131 ASP A N 1
ATOM 1042 C CA . ASP A 1 131 ? -3.042 5.413 -14.678 1.00 98.00 131 ASP A CA 1
ATOM 1043 C C . ASP A 1 131 ? -3.417 3.934 -14.776 1.00 98.00 131 ASP A C 1
ATOM 1045 O O . ASP A 1 131 ? -4.560 3.558 -14.523 1.00 98.00 131 ASP A O 1
ATOM 1049 N N . LYS A 1 132 ? -2.439 3.062 -15.066 1.00 97.06 132 LYS A N 1
ATOM 1050 C CA . LYS A 1 132 ? -2.684 1.616 -15.092 1.00 97.06 132 LYS A CA 1
ATOM 1051 C C . LYS A 1 132 ? -3.048 1.093 -13.703 1.00 97.06 132 LYS A C 1
ATOM 1053 O O . LYS A 1 132 ? -3.930 0.250 -13.599 1.00 97.06 132 LYS A O 1
ATOM 1058 N N . TYR A 1 133 ? -2.400 1.593 -12.650 1.00 98.00 133 TYR A N 1
ATOM 1059 C CA . TYR A 1 133 ? -2.739 1.263 -11.267 1.00 98.00 133 TYR A CA 1
ATOM 1060 C C . TYR A 1 133 ? -4.183 1.648 -10.927 1.00 98.00 133 TYR A C 1
ATOM 1062 O O . TYR A 1 133 ? -4.921 0.810 -10.419 1.00 98.00 133 TYR A O 1
ATOM 1070 N N . LEU A 1 134 ? -4.597 2.879 -11.243 1.00 98.06 134 LEU A N 1
ATOM 1071 C CA . LEU A 1 134 ? -5.961 3.351 -10.990 1.00 98.06 134 LEU A CA 1
ATOM 1072 C C . LEU A 1 134 ? -6.990 2.546 -11.790 1.00 98.06 134 LEU A C 1
ATOM 1074 O O . LEU A 1 134 ? -8.012 2.148 -11.241 1.00 98.06 134 LEU A O 1
ATOM 1078 N N . GLY A 1 135 ? -6.683 2.223 -13.050 1.00 97.56 135 GLY A N 1
ATOM 1079 C CA . GLY A 1 135 ? -7.515 1.340 -13.867 1.00 97.56 135 GLY A CA 1
ATOM 1080 C C . GLY A 1 135 ? -7.696 -0.047 -13.243 1.00 97.56 135 GLY A C 1
ATOM 1081 O O . GLY A 1 135 ? -8.812 -0.552 -13.209 1.00 97.56 135 GLY A O 1
ATOM 1082 N N . ILE A 1 136 ? -6.629 -0.631 -12.683 1.00 96.56 136 ILE A N 1
ATOM 1083 C CA . ILE A 1 136 ? -6.705 -1.918 -11.974 1.00 96.56 136 ILE A CA 1
ATOM 1084 C C . ILE A 1 136 ? -7.554 -1.796 -10.701 1.00 96.56 136 ILE A C 1
ATOM 1086 O O . ILE A 1 136 ? -8.402 -2.647 -10.459 1.00 96.56 136 ILE A O 1
ATOM 1090 N N . GLN A 1 137 ? -7.375 -0.744 -9.894 1.00 97.38 137 GLN A N 1
ATOM 1091 C CA . GLN A 1 137 ? -8.192 -0.549 -8.686 1.00 97.38 137 GLN A CA 1
ATOM 1092 C C . GLN A 1 137 ? -9.677 -0.372 -9.024 1.00 97.38 137 GLN A C 1
ATOM 1094 O O . GLN A 1 137 ? -10.522 -0.910 -8.313 1.00 97.38 137 GLN A O 1
ATOM 1099 N N . LYS A 1 138 ? -9.996 0.329 -10.120 1.00 96.69 138 LYS A N 1
ATOM 1100 C CA . LYS A 1 138 ? -11.372 0.467 -10.612 1.00 96.69 138 LYS A CA 1
ATOM 1101 C C . LYS A 1 138 ? -11.941 -0.865 -11.095 1.00 96.69 138 LYS A C 1
ATOM 1103 O O . LYS A 1 138 ? -13.099 -1.168 -10.837 1.00 96.69 138 LYS A O 1
ATOM 1108 N N . GLU A 1 139 ? -11.133 -1.669 -11.782 1.00 95.62 139 GLU A N 1
ATOM 1109 C CA . GLU A 1 139 ? -11.536 -3.010 -12.202 1.00 95.62 139 GLU A CA 1
ATOM 1110 C C . GLU A 1 139 ? -11.873 -3.902 -10.999 1.00 95.62 139 GLU A C 1
ATOM 1112 O O . GLU A 1 139 ? -12.883 -4.598 -11.031 1.00 95.62 139 GLU A O 1
ATOM 1117 N N . ILE A 1 140 ? -11.075 -3.836 -9.930 1.00 94.88 140 ILE A N 1
ATOM 1118 C CA . ILE A 1 140 ? -11.331 -4.560 -8.678 1.00 94.88 140 ILE A CA 1
ATOM 1119 C C . ILE A 1 140 ? -12.618 -4.062 -8.009 1.00 94.88 140 ILE A C 1
ATOM 1121 O O . ILE A 1 140 ? -13.458 -4.870 -7.632 1.00 94.88 140 ILE A O 1
ATOM 1125 N N . GLU A 1 141 ? -12.816 -2.745 -7.917 1.00 94.00 141 GLU A N 1
ATOM 1126 C CA . GLU A 1 141 ? -14.037 -2.140 -7.355 1.00 94.00 141 GLU A CA 1
ATOM 1127 C C . GLU A 1 141 ? -15.314 -2.613 -8.072 1.00 94.00 141 GLU A C 1
ATOM 1129 O O . GLU A 1 141 ? -16.357 -2.766 -7.451 1.00 94.00 141 GLU A O 1
ATOM 1134 N N . ASN A 1 142 ? -15.236 -2.904 -9.373 1.00 93.62 142 ASN A N 1
ATOM 1135 C CA . ASN A 1 142 ? -16.372 -3.435 -10.129 1.00 93.62 142 ASN A CA 1
ATOM 1136 C C . ASN A 1 142 ? -16.651 -4.929 -9.858 1.00 93.62 142 ASN A C 1
ATOM 1138 O O . ASN A 1 142 ? -17.685 -5.433 -10.293 1.00 93.62 142 ASN A O 1
ATOM 1142 N N . ARG A 1 143 ? -15.729 -5.654 -9.209 1.00 91.19 143 ARG A N 1
ATOM 1143 C CA . ARG A 1 143 ? -15.832 -7.100 -8.935 1.00 91.19 143 ARG A CA 1
ATOM 1144 C C . ARG A 1 143 ? -16.176 -7.425 -7.478 1.00 91.19 143 ARG A C 1
ATOM 1146 O O . ARG A 1 143 ? -16.634 -8.534 -7.219 1.00 91.19 143 ARG A O 1
ATOM 1153 N N . CYS A 1 144 ? -15.947 -6.508 -6.540 1.00 88.00 144 CYS A N 1
ATOM 1154 C CA . CYS A 1 144 ? -16.182 -6.718 -5.110 1.00 88.00 144 CYS A CA 1
ATOM 1155 C C . CYS A 1 144 ? -16.602 -5.424 -4.397 1.00 88.00 144 CYS A C 1
ATOM 1157 O O . CYS A 1 144 ? -16.141 -4.344 -4.763 1.00 88.00 144 CYS A O 1
ATOM 1159 N N . ASP A 1 145 ? -17.392 -5.546 -3.325 1.00 88.00 145 ASP A N 1
ATOM 1160 C CA . ASP A 1 145 ? -17.901 -4.400 -2.552 1.00 88.00 145 ASP A CA 1
ATOM 1161 C C . ASP A 1 145 ? -16.789 -3.531 -1.949 1.00 88.00 145 ASP A C 1
ATOM 1163 O O . ASP A 1 145 ? -16.907 -2.302 -1.905 1.00 88.00 145 ASP A O 1
ATOM 1167 N N . THR A 1 146 ? -15.701 -4.150 -1.476 1.00 91.31 146 THR A N 1
ATOM 1168 C CA . THR A 1 146 ? -14.523 -3.427 -0.990 1.00 91.31 146 THR A CA 1
ATOM 1169 C C . THR A 1 146 ? -13.241 -3.988 -1.592 1.00 91.31 146 THR A C 1
ATOM 1171 O O . THR A 1 146 ? -12.978 -5.187 -1.550 1.00 91.31 146 THR A O 1
ATOM 1174 N N . ARG A 1 147 ? -12.399 -3.102 -2.143 1.00 94.12 147 ARG A N 1
ATOM 1175 C CA . ARG A 1 147 ? -11.181 -3.499 -2.873 1.00 94.12 147 ARG A CA 1
ATOM 1176 C C . ARG A 1 147 ? -10.219 -4.324 -2.013 1.00 94.12 147 ARG A C 1
ATOM 1178 O O . ARG A 1 147 ? -9.534 -5.193 -2.539 1.00 94.12 147 ARG A O 1
ATOM 1185 N N . ILE A 1 148 ? -10.158 -4.078 -0.703 1.00 90.94 148 ILE A N 1
ATOM 1186 C CA . ILE A 1 148 ? -9.260 -4.818 0.199 1.00 90.94 148 ILE A CA 1
ATOM 1187 C C . ILE A 1 148 ? -9.625 -6.291 0.385 1.00 90.94 148 ILE A C 1
ATOM 1189 O O . ILE A 1 148 ? -8.771 -7.058 0.824 1.00 90.94 148 ILE A O 1
ATOM 1193 N N . GLU A 1 149 ? -10.863 -6.676 0.073 1.00 88.50 149 GLU A N 1
ATOM 1194 C CA . GLU A 1 149 ? -11.344 -8.057 0.185 1.00 88.50 149 GLU A CA 1
ATOM 1195 C C . GLU A 1 149 ? -11.079 -8.876 -1.080 1.00 88.50 149 GLU A C 1
ATOM 1197 O O . GLU A 1 149 ? -11.210 -10.098 -1.069 1.00 88.50 149 GLU A O 1
ATOM 1202 N N . PHE A 1 150 ? -10.647 -8.241 -2.168 1.00 87.00 150 PHE A N 1
ATOM 1203 C CA . PHE A 1 150 ? -10.263 -8.971 -3.374 1.00 87.00 150 PHE A CA 1
ATOM 1204 C C . PHE A 1 150 ? -9.041 -9.877 -3.135 1.00 87.00 150 PHE A C 1
ATOM 1206 O O . PHE A 1 150 ? -8.907 -10.933 -3.734 1.00 87.00 150 PHE A O 1
ATOM 1213 N N . ASP A 1 151 ? -8.180 -9.503 -2.187 1.00 81.19 151 ASP A N 1
ATOM 1214 C CA . ASP A 1 151 ? -6.973 -10.244 -1.801 1.00 81.19 151 ASP A CA 1
ATOM 1215 C C . ASP A 1 151 ? -7.233 -11.324 -0.726 1.00 81.19 151 ASP A C 1
ATOM 1217 O O . ASP A 1 151 ? -6.301 -11.939 -0.215 1.00 81.19 151 ASP A O 1
ATOM 1221 N N . THR A 1 152 ? -8.490 -11.571 -0.339 1.00 76.38 152 THR A N 1
ATOM 1222 C CA . THR A 1 152 ? -8.801 -12.514 0.759 1.00 76.38 152 THR A CA 1
ATOM 1223 C C . THR A 1 152 ? -8.526 -13.967 0.367 1.00 76.38 152 THR A C 1
ATOM 1225 O O . THR A 1 152 ? -8.064 -14.746 1.195 1.00 76.38 152 THR A O 1
ATOM 1228 N N . GLN A 1 153 ? -8.709 -14.331 -0.910 1.00 65.88 153 GLN A N 1
ATOM 1229 C CA . GLN A 1 153 ? -8.371 -15.678 -1.398 1.00 65.88 153 GLN A CA 1
ATOM 1230 C C . GLN A 1 153 ? -6.879 -15.995 -1.238 1.00 65.88 153 GLN A C 1
ATOM 1232 O O . GLN A 1 153 ? -6.502 -17.145 -1.014 1.00 65.88 153 GLN A O 1
ATOM 1237 N N . TRP A 1 154 ? -6.019 -14.980 -1.340 1.00 65.38 154 TRP A N 1
ATOM 1238 C CA . TRP A 1 154 ? -4.590 -15.136 -1.104 1.00 65.38 154 TRP A CA 1
ATOM 1239 C C . TRP A 1 154 ? -4.283 -15.400 0.372 1.00 65.38 154 TRP A C 1
ATOM 1241 O O . TRP A 1 154 ? -3.481 -16.290 0.674 1.00 65.38 154 TRP A O 1
ATOM 1251 N N . ASP A 1 155 ? -4.933 -14.652 1.274 1.00 72.56 155 ASP A N 1
ATOM 1252 C CA . ASP A 1 155 ? -4.791 -14.845 2.720 1.00 72.56 155 ASP A CA 1
ATOM 1253 C C . ASP A 1 155 ? -5.235 -16.264 3.109 1.00 72.56 155 ASP A C 1
ATOM 1255 O O . ASP A 1 155 ? -4.508 -16.965 3.808 1.00 72.56 155 ASP A O 1
ATOM 1259 N N . GLU A 1 156 ? -6.385 -16.721 2.604 1.00 77.12 156 GLU A N 1
ATOM 1260 C CA . GLU A 1 156 ? -6.910 -18.068 2.860 1.00 77.12 156 GLU A CA 1
ATOM 1261 C C . GLU A 1 156 ? -5.957 -19.165 2.374 1.00 77.12 156 GLU A C 1
ATOM 1263 O O . GLU A 1 156 ? -5.649 -20.088 3.129 1.00 77.12 1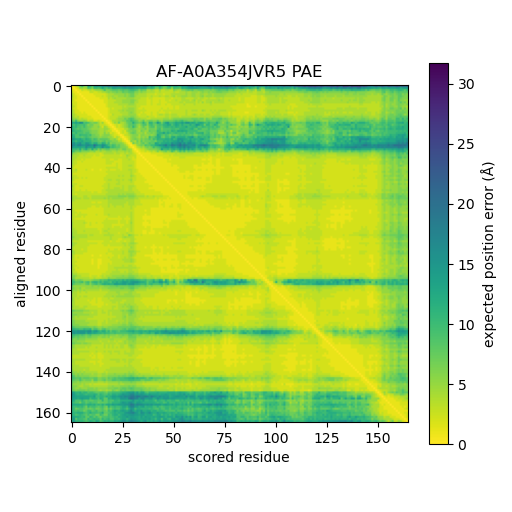56 GLU A O 1
ATOM 1268 N N . GLN A 1 157 ? -5.433 -19.050 1.149 1.00 68.75 157 GLN A N 1
ATOM 1269 C CA . GLN A 1 157 ? -4.468 -20.014 0.608 1.00 68.75 157 GLN A CA 1
ATOM 1270 C C . GLN A 1 157 ? -3.190 -20.095 1.452 1.00 68.75 157 GLN A C 1
ATOM 1272 O O . GLN A 1 157 ? -2.668 -21.189 1.668 1.00 68.75 157 GLN A O 1
ATOM 1277 N N . HIS A 1 158 ? -2.683 -18.960 1.944 1.00 68.94 158 HIS A N 1
ATOM 1278 C CA . HIS A 1 158 ? -1.500 -18.946 2.810 1.00 68.94 158 HIS A CA 1
ATOM 1279 C C . HIS A 1 158 ? -1.789 -19.577 4.168 1.00 68.94 158 HIS A C 1
ATOM 1281 O O . HIS A 1 158 ? -0.989 -20.370 4.654 1.00 68.94 158 HIS A O 1
ATOM 1287 N N . LEU A 1 159 ? -2.939 -19.272 4.766 1.00 81.38 159 LEU A N 1
ATOM 1288 C CA . LEU A 1 159 ? -3.324 -19.856 6.046 1.00 81.38 159 LEU A CA 1
ATOM 1289 C C . LEU A 1 159 ? -3.533 -21.377 5.948 1.00 81.38 159 LEU A C 1
ATOM 1291 O O . LEU A 1 159 ? -3.108 -22.095 6.852 1.00 81.38 159 LEU A O 1
ATOM 1295 N N . GLN A 1 160 ? -4.106 -21.872 4.847 1.00 81.00 160 GLN A N 1
ATOM 1296 C CA .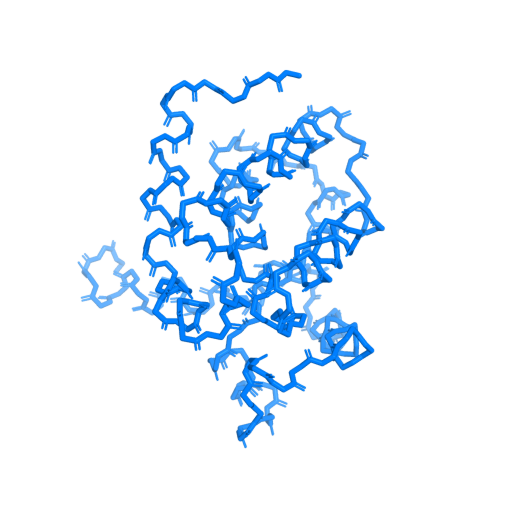 GLN A 1 160 ? -4.225 -23.311 4.572 1.00 81.00 160 GLN A CA 1
ATOM 1297 C C . GLN A 1 160 ? -2.856 -23.981 4.391 1.00 81.00 160 GLN A C 1
ATOM 1299 O O . GLN A 1 160 ? -2.611 -25.050 4.946 1.00 81.00 160 GLN A O 1
ATOM 1304 N N . ALA A 1 161 ? -1.940 -23.359 3.641 1.00 73.62 161 ALA A N 1
ATOM 1305 C CA . ALA A 1 161 ? -0.595 -23.899 3.423 1.00 73.62 161 ALA A CA 1
ATOM 1306 C C . ALA A 1 161 ? 0.216 -24.026 4.726 1.00 73.62 161 ALA A C 1
ATOM 1308 O O . ALA A 1 161 ? 1.040 -24.931 4.854 1.00 73.62 161 ALA A O 1
ATOM 1309 N N . GLU A 1 162 ? -0.045 -23.147 5.694 1.00 82.00 162 GLU A N 1
ATOM 1310 C CA . GLU A 1 162 ? 0.570 -23.158 7.026 1.00 82.00 162 GLU A CA 1
ATOM 1311 C C . GLU A 1 162 ? -0.208 -24.019 8.047 1.00 82.00 162 GLU A C 1
ATOM 1313 O O . GLU A 1 162 ? 0.195 -24.117 9.206 1.00 82.00 162 GLU A O 1
ATOM 1318 N N . GLY A 1 163 ? -1.321 -24.651 7.646 1.00 78.62 163 GLY A N 1
ATOM 1319 C CA . GLY A 1 163 ? -2.143 -25.509 8.510 1.00 78.62 163 GLY A CA 1
ATOM 1320 C C . GLY A 1 163 ? -2.888 -24.762 9.622 1.00 78.62 163 GLY A C 1
ATOM 1321 O O . GLY A 1 163 ? -3.177 -25.343 10.668 1.00 78.62 163 GLY A O 1
ATOM 1322 N N . ILE A 1 164 ? -3.151 -23.467 9.427 1.00 82.94 164 ILE A N 1
ATOM 1323 C CA . ILE A 1 164 ? -3.878 -22.612 10.377 1.00 82.94 164 ILE A CA 1
ATOM 1324 C C . ILE A 1 164 ? -5.397 -22.685 10.140 1.00 82.94 164 ILE A C 1
ATOM 1326 O O . ILE A 1 164 ? -6.166 -22.552 11.094 1.00 82.94 164 ILE A O 1
ATOM 1330 N N . LEU A 1 165 ? -5.811 -22.893 8.884 1.00 74.00 165 LEU A N 1
ATOM 1331 C CA . LEU A 1 165 ? -7.186 -23.174 8.448 1.00 74.00 165 LEU A CA 1
ATOM 1332 C C . LEU A 1 165 ? -7.284 -24.615 7.948 1.00 74.00 165 LEU A C 1
ATOM 1334 O O . LEU A 1 165 ? -8.278 -25.282 8.306 1.00 74.00 165 LEU A O 1
#

Solvent-accessible surface area (backbone atoms only — not comparable to full-atom values): 9199 Å² total; per-residue (Å²): 111,79,73,48,73,67,55,50,52,53,48,49,52,53,49,59,71,66,49,52,62,71,62,45,64,75,49,47,44,93,92,59,52,68,66,56,50,51,56,51,53,53,55,46,46,32,55,49,49,41,24,50,80,67,76,63,54,49,53,66,56,56,53,49,48,23,49,51,46,11,67,73,39,63,41,30,36,35,56,37,36,32,63,54,28,48,49,51,54,50,49,40,62,73,67,66,62,83,54,63,69,55,47,53,45,40,53,48,54,65,48,70,64,56,32,41,76,70,70,45,70,85,67,52,47,77,71,28,44,65,68,56,47,54,52,50,53,52,54,41,47,76,75,36,95,32,26,53,60,70,54,45,67,59,54,53,53,51,34,44,75,71,68,76,104

Sequence (165 aa):
MTLTIHQKSVYLIIFNATMILRSVGKNIKADKSVKDFKVKVFKELENLTNKMDTGKLTEENIIYSIESLSNKFGISFGQAQKPINVILKYHFYLTKNNDDHIKKTLHCPIDSIILKELGNSGISLTKITKDKYLGIQKEIENRCDTRIEFDTQWDEQHLQAEGIL

Foldseek 3Di:
DADDPVLLVVLVVQLVVLVLLVVLQVQFDPVDDSVNLSVLLNVLLRVQLVCLVVVNHALVSLLVSLVCSCVVGVFASLSSNQSSLRSLLVSCVVVVPPDLVSQQRGAANDDQVLCVVVVNNPDHSRPQHSVNRVVSRVVCVVVDVGRNCSCVVVVVVVCVVVVND

Nearest PDB structures (foldseek):
  8g53-assembly1_A  TM=4.519E-01  e=8.182E+00  Enhygromyxa salina